Protein AF-A0A6L3ZZ87-F1 (afdb_monomer_lite)

Structure (mmCIF, N/CA/C/O backbone):
data_AF-A0A6L3ZZ87-F1
#
_entry.id   AF-A0A6L3ZZ87-F1
#
loop_
_atom_site.group_PDB
_atom_site.id
_atom_site.type_symbol
_atom_site.label_atom_id
_atom_site.label_alt_id
_atom_site.label_comp_id
_atom_site.label_asym_id
_atom_site.label_entity_id
_atom_site.label_seq_id
_atom_site.pdbx_PDB_ins_code
_atom_site.Cartn_x
_atom_site.Cartn_y
_atom_site.Cartn_z
_atom_site.occupancy
_atom_site.B_iso_or_equiv
_atom_site.auth_seq_id
_atom_site.auth_comp_id
_atom_site.auth_asym_id
_atom_site.auth_atom_id
_atom_site.pdbx_PDB_model_num
ATOM 1 N N . SER A 1 1 ? -3.940 3.272 -20.250 1.00 74.31 1 SER A N 1
ATOM 2 C CA . SER A 1 1 ? -4.274 1.878 -19.903 1.00 74.31 1 SER A CA 1
ATOM 3 C C . SER A 1 1 ? -3.074 0.995 -20.174 1.00 74.31 1 SER A C 1
ATOM 5 O O . SER A 1 1 ? -2.329 1.302 -21.099 1.00 74.31 1 SER A O 1
ATOM 7 N N . ILE A 1 2 ? -2.873 -0.044 -19.366 1.00 80.62 2 ILE A N 1
ATOM 8 C CA . ILE A 1 2 ? -1.806 -1.043 -19.528 1.00 80.62 2 ILE A CA 1
ATOM 9 C C . ILE A 1 2 ? -2.392 -2.347 -20.088 1.00 80.62 2 ILE A C 1
ATOM 11 O O . ILE A 1 2 ? -3.582 -2.588 -19.889 1.00 80.62 2 ILE A O 1
ATOM 15 N N . PRO A 1 3 ? -1.604 -3.144 -20.831 1.00 84.19 3 PRO A N 1
ATOM 16 C CA . PRO A 1 3 ? -2.108 -4.332 -21.525 1.00 84.19 3 PRO A CA 1
ATOM 17 C C . PRO A 1 3 ? -2.515 -5.469 -20.579 1.00 84.19 3 PRO A C 1
ATOM 19 O O . PRO A 1 3 ? -3.343 -6.294 -20.950 1.00 84.19 3 PRO A O 1
ATOM 22 N N . GLU A 1 4 ? -1.962 -5.496 -19.368 1.00 90.00 4 GLU A N 1
ATOM 23 C CA . GLU A 1 4 ? -2.221 -6.513 -18.353 1.00 90.00 4 GLU A CA 1
ATOM 24 C C . GLU A 1 4 ? -2.585 -5.845 -17.025 1.00 90.00 4 GLU A C 1
ATOM 26 O O . GLU A 1 4 ? -2.030 -4.795 -16.682 1.00 90.00 4 GLU A O 1
ATOM 31 N N . LYS A 1 5 ? -3.532 -6.439 -16.287 1.00 91.00 5 LYS A N 1
ATOM 32 C CA . LYS A 1 5 ? -3.879 -5.996 -14.933 1.00 91.00 5 LYS A CA 1
ATOM 33 C C . LYS A 1 5 ? -2.740 -6.387 -13.979 1.00 91.00 5 LYS A C 1
ATOM 35 O O . LYS A 1 5 ? -2.399 -7.563 -13.935 1.00 91.00 5 LYS A O 1
ATOM 40 N N . PRO A 1 6 ? -2.178 -5.452 -13.199 1.00 93.38 6 PRO A N 1
ATOM 41 C CA . PRO A 1 6 ? -1.127 -5.770 -12.248 1.00 93.38 6 PRO A CA 1
ATOM 42 C C . PRO A 1 6 ? -1.712 -6.457 -11.010 1.00 93.38 6 PRO A C 1
ATOM 44 O O . PRO A 1 6 ? -2.796 -6.098 -10.553 1.00 93.38 6 PRO A O 1
ATOM 47 N N . ASP A 1 7 ? -0.956 -7.380 -10.418 1.00 92.50 7 ASP A N 1
ATOM 48 C CA . ASP A 1 7 ? -1.339 -8.029 -9.156 1.00 92.50 7 ASP A CA 1
ATOM 49 C C . ASP A 1 7 ? -1.269 -7.071 -7.957 1.00 92.50 7 ASP A C 1
ATOM 51 O O . ASP A 1 7 ? -2.017 -7.207 -6.988 1.00 92.50 7 ASP A O 1
ATOM 55 N N . ALA A 1 8 ? -0.357 -6.095 -8.012 1.00 93.75 8 ALA A N 1
ATOM 56 C CA . ALA A 1 8 ? -0.113 -5.141 -6.940 1.00 93.75 8 ALA A CA 1
ATOM 57 C C . ALA A 1 8 ? 0.272 -3.755 -7.470 1.00 93.75 8 ALA A C 1
ATOM 59 O O . ALA A 1 8 ? 0.866 -3.620 -8.541 1.00 93.75 8 ALA A O 1
ATOM 60 N N . VAL A 1 9 ? -0.012 -2.718 -6.680 1.00 94.56 9 VAL A N 1
ATOM 61 C CA . VAL A 1 9 ? 0.308 -1.321 -7.006 1.00 94.56 9 VAL A CA 1
ATOM 62 C C . VAL A 1 9 ? 1.165 -0.694 -5.910 1.00 94.56 9 VAL A C 1
ATOM 64 O O . VAL A 1 9 ? 0.825 -0.729 -4.730 1.00 94.56 9 VAL A O 1
ATOM 67 N N . VAL A 1 10 ? 2.267 -0.059 -6.310 1.00 93.56 10 VAL A N 1
ATOM 68 C CA . VAL A 1 10 ? 3.088 0.784 -5.433 1.00 93.56 10 VAL A CA 1
ATOM 69 C C . VAL A 1 10 ? 2.781 2.249 -5.731 1.00 93.56 10 VAL A C 1
ATOM 71 O O . VAL A 1 10 ? 2.959 2.714 -6.855 1.00 93.56 10 VAL A O 1
ATOM 74 N N . ILE A 1 11 ? 2.336 2.988 -4.719 1.00 92.94 11 ILE A N 1
ATOM 75 C CA . ILE A 1 11 ? 1.902 4.377 -4.833 1.00 92.94 11 ILE A CA 1
ATOM 76 C C . ILE A 1 11 ? 3.001 5.302 -4.306 1.00 92.94 11 ILE A C 1
ATOM 78 O O . ILE A 1 11 ? 3.300 5.309 -3.112 1.00 92.94 11 ILE A O 1
ATOM 82 N N . VAL A 1 12 ? 3.570 6.113 -5.202 1.00 91.31 12 VAL A N 1
ATOM 83 C CA . VAL A 1 12 ? 4.594 7.128 -4.899 1.00 91.31 12 VAL A CA 1
ATOM 84 C C . VAL A 1 12 ? 4.130 8.479 -5.452 1.00 91.31 12 VAL A C 1
ATOM 86 O O . VAL A 1 12 ? 4.541 8.915 -6.522 1.00 91.31 12 VAL A O 1
ATOM 89 N N . THR A 1 13 ? 3.200 9.123 -4.749 1.00 88.94 13 THR A N 1
ATOM 90 C CA . THR A 1 13 ? 2.586 10.402 -5.155 1.00 88.94 13 THR A CA 1
ATOM 91 C C . THR A 1 13 ? 2.248 11.268 -3.933 1.00 88.94 13 THR A C 1
ATOM 93 O O . THR A 1 13 ? 2.664 10.954 -2.818 1.00 88.94 13 THR A O 1
ATOM 96 N N . LYS A 1 14 ? 1.531 12.381 -4.109 1.00 88.75 14 LYS A N 1
ATOM 97 C CA . LYS A 1 14 ? 1.010 13.180 -2.989 1.00 88.75 14 LYS A CA 1
ATOM 98 C C . LYS A 1 14 ? -0.212 12.504 -2.338 1.00 88.75 14 LYS A C 1
ATOM 100 O O . LYS A 1 14 ? -0.973 11.861 -3.063 1.00 88.75 14 LYS A O 1
ATOM 105 N N . PRO A 1 15 ? -0.454 12.677 -1.024 1.00 89.19 15 PRO A N 1
ATOM 106 C CA . PRO A 1 15 ? -1.561 12.024 -0.316 1.00 89.19 15 PRO A CA 1
ATOM 107 C C . PRO A 1 15 ? -2.938 12.202 -0.966 1.00 89.19 15 PRO A C 1
ATOM 109 O O . PRO A 1 15 ? -3.730 11.263 -0.969 1.00 89.19 15 PRO A O 1
ATOM 112 N N . GLU A 1 16 ? -3.210 13.365 -1.568 1.00 89.19 16 GLU A N 1
ATOM 113 C CA . GLU A 1 16 ? -4.506 13.653 -2.199 1.00 89.19 16 GLU A CA 1
ATOM 114 C C . GLU A 1 16 ? -4.741 12.789 -3.446 1.00 89.19 16 GLU A C 1
ATOM 116 O O . GLU A 1 16 ? -5.870 12.420 -3.758 1.00 89.19 16 GLU A O 1
ATOM 121 N N . VAL A 1 17 ? -3.666 12.436 -4.154 1.00 93.25 17 VAL A N 1
ATOM 122 C CA . VAL A 1 17 ? -3.727 11.578 -5.344 1.00 93.25 17 VAL A CA 1
ATOM 123 C C . VAL A 1 17 ? -3.803 10.104 -4.938 1.00 93.25 17 VAL A C 1
ATOM 125 O O . VAL A 1 17 ? -4.453 9.314 -5.618 1.00 93.25 17 VAL A O 1
ATOM 128 N N . THR A 1 18 ? -3.202 9.723 -3.807 1.00 94.25 18 THR A N 1
ATOM 129 C CA . THR A 1 18 ? -3.287 8.357 -3.267 1.00 94.25 18 THR A CA 1
ATOM 130 C C . THR A 1 18 ? -4.736 7.920 -3.051 1.00 94.25 18 THR A C 1
ATOM 132 O O . THR A 1 18 ? -5.074 6.791 -3.389 1.00 94.25 18 THR A O 1
ATOM 135 N N . GLU A 1 19 ? -5.604 8.808 -2.554 1.00 94.69 19 GLU A N 1
ATOM 136 C CA . GLU A 1 19 ? -7.037 8.522 -2.358 1.00 94.69 19 GLU A CA 1
ATOM 137 C C . GLU A 1 19 ? -7.743 8.136 -3.667 1.00 94.69 19 GLU A C 1
ATOM 139 O O . GLU A 1 19 ? -8.547 7.208 -3.692 1.00 94.69 19 GLU A O 1
ATOM 144 N N . GLN A 1 20 ? -7.397 8.795 -4.774 1.00 96.19 20 GLN A N 1
ATOM 145 C CA . GLN A 1 20 ? -7.948 8.472 -6.092 1.00 96.19 20 GLN A CA 1
ATOM 146 C C . GLN A 1 20 ? -7.391 7.152 -6.632 1.00 96.19 20 GLN A C 1
ATOM 148 O O . GLN A 1 20 ? -8.114 6.372 -7.245 1.00 96.19 20 GLN A O 1
ATOM 153 N N . ILE A 1 21 ? -6.106 6.875 -6.394 1.00 95.69 21 ILE A N 1
ATOM 154 C CA . ILE A 1 21 ? -5.473 5.644 -6.878 1.00 95.69 21 ILE A CA 1
ATOM 155 C C . ILE A 1 21 ? -6.042 4.415 -6.163 1.00 95.69 21 ILE A C 1
ATOM 157 O O . ILE A 1 21 ? -6.271 3.401 -6.816 1.00 95.69 21 ILE A O 1
ATOM 161 N N . VAL A 1 22 ? -6.312 4.479 -4.853 1.00 96.06 22 VAL A N 1
ATOM 162 C CA . VAL A 1 22 ? -6.897 3.327 -4.139 1.00 96.06 22 VAL A CA 1
ATOM 163 C C . VAL A 1 22 ? -8.321 3.016 -4.609 1.00 96.06 22 VAL A C 1
ATOM 165 O O . VAL A 1 22 ? -8.684 1.845 -4.676 1.00 96.06 22 VAL A O 1
ATOM 168 N N . GLN A 1 23 ? -9.087 4.029 -5.030 1.00 96.62 23 GLN A N 1
ATOM 169 C CA . GLN A 1 23 ? -10.387 3.832 -5.686 1.00 96.62 23 GLN A CA 1
ATOM 170 C C . GLN A 1 23 ? -10.223 3.133 -7.038 1.00 96.62 23 GLN A C 1
ATOM 172 O O . GLN A 1 23 ? -10.875 2.127 -7.289 1.00 96.62 23 GLN A O 1
ATOM 177 N N . GLN A 1 24 ? -9.271 3.583 -7.863 1.00 95.38 24 GLN A N 1
ATOM 178 C CA . GLN A 1 24 ? -8.962 2.921 -9.136 1.00 95.38 24 GLN A CA 1
ATOM 179 C C . GLN A 1 24 ? -8.499 1.472 -8.945 1.00 95.38 24 GLN A C 1
ATOM 181 O O . GLN A 1 24 ? -8.799 0.622 -9.777 1.00 95.38 24 GLN A O 1
ATOM 186 N N . CYS A 1 25 ? -7.784 1.174 -7.855 1.00 96.00 25 CYS A N 1
ATOM 187 C CA . CYS A 1 25 ? -7.400 -0.195 -7.515 1.00 96.00 25 CYS A CA 1
ATOM 188 C C . CYS A 1 25 ? -8.628 -1.056 -7.195 1.00 96.00 25 CYS A C 1
ATOM 190 O O . CYS A 1 25 ? -8.707 -2.180 -7.681 1.00 96.00 25 CYS A O 1
ATOM 192 N N . ALA A 1 26 ? -9.596 -0.529 -6.438 1.00 95.81 26 ALA A N 1
ATOM 193 C CA . ALA A 1 26 ? -10.848 -1.232 -6.160 1.00 95.81 26 ALA A CA 1
ATOM 194 C C . ALA A 1 26 ? -11.652 -1.492 -7.445 1.00 95.81 26 ALA A C 1
ATOM 196 O O . ALA A 1 26 ? -12.063 -2.624 -7.685 1.00 95.81 26 ALA A O 1
ATOM 197 N N . ASP A 1 27 ? -11.809 -0.475 -8.299 1.00 95.12 27 ASP A N 1
ATOM 198 C CA . ASP A 1 27 ? -12.539 -0.587 -9.571 1.00 95.12 27 ASP A CA 1
ATOM 199 C C . ASP A 1 27 ? -11.882 -1.586 -10.535 1.00 95.12 27 ASP A C 1
ATOM 201 O O . ASP A 1 27 ? -12.557 -2.256 -11.317 1.00 95.12 27 ASP A O 1
ATOM 205 N N . ALA A 1 28 ? -10.553 -1.687 -10.481 1.00 93.62 28 ALA A N 1
ATOM 206 C CA . ALA A 1 28 ? -9.771 -2.616 -11.284 1.00 93.62 28 ALA A CA 1
ATOM 207 C C . ALA A 1 28 ? -9.638 -4.011 -10.653 1.00 93.62 28 ALA A C 1
ATOM 209 O O . ALA A 1 28 ? -8.997 -4.863 -11.265 1.00 93.62 28 ALA A O 1
ATOM 210 N N . ASP A 1 29 ? -10.220 -4.269 -9.476 1.00 94.06 29 ASP A N 1
ATOM 211 C CA . ASP A 1 29 ? -10.094 -5.546 -8.760 1.00 94.06 29 ASP A CA 1
ATOM 212 C C . ASP A 1 29 ? -8.617 -5.884 -8.439 1.00 94.06 29 ASP A C 1
ATOM 214 O O . ASP A 1 29 ? -8.093 -6.951 -8.768 1.00 94.06 29 ASP A O 1
ATOM 218 N N . ILE A 1 30 ? -7.902 -4.907 -7.868 1.00 95.75 30 ILE A N 1
ATOM 219 C CA . ILE A 1 30 ? -6.515 -5.012 -7.388 1.00 95.75 30 ILE A CA 1
ATOM 220 C C . ILE A 1 30 ? -6.52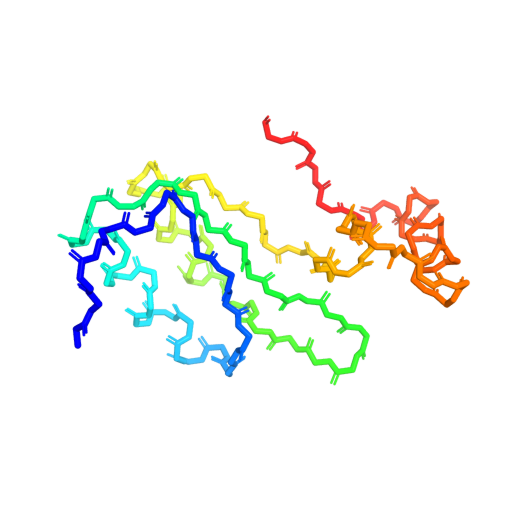8 -4.992 -5.858 1.00 95.75 30 ILE A C 1
ATOM 222 O O . ILE A 1 30 ? -6.934 -4.008 -5.239 1.00 95.75 30 ILE A O 1
ATOM 226 N N . HIS A 1 31 ? -6.013 -6.054 -5.239 1.00 93.88 31 HIS A N 1
ATOM 227 C CA . HIS A 1 31 ? -6.126 -6.267 -3.790 1.00 93.88 31 HIS A CA 1
ATOM 228 C C . HIS A 1 31 ? -4.832 -6.046 -3.005 1.00 93.88 31 HIS A C 1
ATOM 230 O O . HIS A 1 31 ? -4.834 -6.231 -1.790 1.00 93.88 31 HIS A O 1
ATOM 236 N N . TYR A 1 32 ? -3.732 -5.663 -3.656 1.00 96.00 32 TYR A N 1
ATOM 237 C CA . TYR A 1 32 ? -2.448 -5.430 -2.993 1.00 96.00 32 TYR A CA 1
ATOM 238 C C . TYR A 1 32 ? -1.924 -4.036 -3.318 1.00 96.00 32 TYR A C 1
ATOM 240 O O . TYR A 1 32 ? -1.611 -3.718 -4.465 1.00 96.00 32 TYR A O 1
ATOM 248 N N . VAL A 1 33 ? -1.808 -3.196 -2.292 1.00 94.81 33 VAL A N 1
ATOM 249 C CA . VAL A 1 33 ? -1.343 -1.816 -2.433 1.00 94.81 33 VAL A CA 1
ATOM 250 C C . VAL A 1 33 ? -0.236 -1.526 -1.428 1.00 94.81 33 VAL A C 1
ATOM 252 O O . VAL A 1 33 ? -0.362 -1.793 -0.235 1.00 94.81 33 VAL A O 1
ATOM 255 N N . TRP A 1 34 ? 0.843 -0.902 -1.890 1.00 93.06 34 TRP A N 1
ATOM 256 C CA . TRP A 1 34 ? 1.875 -0.336 -1.028 1.00 93.06 34 TRP A CA 1
ATOM 257 C C . TRP A 1 34 ? 1.921 1.173 -1.208 1.00 93.06 34 TRP A C 1
ATOM 259 O O . TRP A 1 34 ? 2.258 1.669 -2.279 1.00 93.06 34 TRP A O 1
ATOM 269 N N . ILE A 1 35 ? 1.618 1.919 -0.151 1.00 91.06 35 ILE A N 1
ATOM 270 C CA . ILE A 1 35 ? 1.740 3.372 -0.139 1.00 91.06 35 ILE A CA 1
ATOM 271 C C . ILE A 1 35 ? 3.113 3.747 0.418 1.00 91.06 35 ILE A C 1
ATOM 273 O O . ILE A 1 35 ? 3.430 3.459 1.574 1.00 91.06 35 ILE A O 1
ATOM 277 N N . HIS A 1 36 ? 3.943 4.375 -0.414 1.00 86.81 36 HIS A N 1
ATOM 278 C CA . HIS A 1 36 ? 5.297 4.753 -0.032 1.00 86.81 36 HIS A CA 1
ATOM 279 C C . HIS A 1 36 ? 5.291 5.779 1.107 1.00 86.81 36 HIS A C 1
ATOM 281 O O . HIS A 1 36 ? 4.661 6.838 1.039 1.00 86.81 36 HIS A O 1
ATOM 287 N N . HIS A 1 37 ? 6.077 5.483 2.137 1.00 79.12 37 HIS A N 1
ATOM 288 C CA . HIS A 1 37 ? 6.359 6.413 3.217 1.00 79.12 37 HIS A CA 1
ATOM 289 C C . HIS A 1 37 ? 7.850 6.369 3.550 1.00 79.12 37 HIS A C 1
ATOM 291 O O . HIS A 1 37 ? 8.408 5.313 3.862 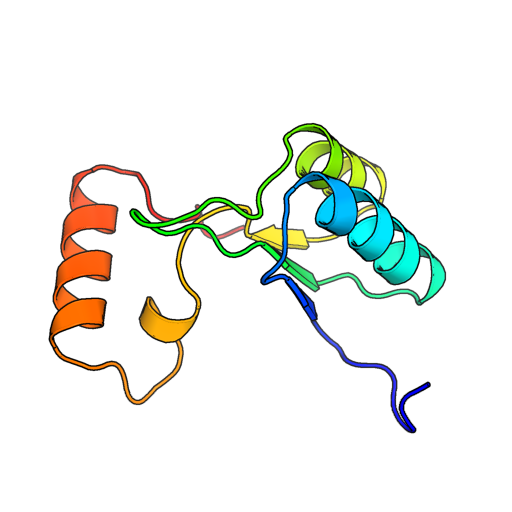1.00 79.12 37 HIS A O 1
ATOM 297 N N . SER A 1 38 ? 8.497 7.531 3.488 1.00 70.00 38 SER A N 1
ATOM 298 C CA . SER A 1 38 ? 9.907 7.706 3.824 1.00 70.00 38 SER A CA 1
ATOM 299 C C . SER A 1 38 ? 10.100 8.969 4.663 1.00 70.00 38 SER A C 1
ATOM 301 O O . SER A 1 38 ? 9.235 9.839 4.722 1.00 70.00 38 SER A O 1
ATOM 303 N N . PHE A 1 39 ? 11.272 9.102 5.284 1.00 61.16 39 PHE A N 1
ATOM 304 C CA . PHE A 1 39 ? 11.652 10.273 6.081 1.00 61.16 39 PHE A CA 1
ATOM 305 C C . PHE A 1 39 ? 11.594 11.595 5.297 1.00 61.16 39 PHE A C 1
ATOM 307 O O . PHE A 1 39 ? 11.486 12.655 5.903 1.00 61.16 39 PHE A O 1
ATOM 314 N N . MET A 1 40 ? 11.669 11.533 3.964 1.00 58.75 40 MET A N 1
ATOM 315 C CA . MET A 1 40 ? 11.661 12.700 3.075 1.00 58.75 40 MET A CA 1
ATOM 316 C C . MET A 1 40 ? 10.287 13.026 2.474 1.00 58.75 40 MET A C 1
ATOM 318 O O . MET A 1 40 ? 10.163 14.019 1.761 1.00 58.75 40 MET A O 1
ATOM 322 N N . GLY A 1 41 ? 9.256 12.212 2.715 1.00 63.38 41 GLY A N 1
ATOM 323 C CA . GLY A 1 41 ? 7.941 12.446 2.128 1.00 63.38 41 GLY A CA 1
ATOM 324 C C . GLY A 1 41 ? 6.942 11.332 2.410 1.00 63.38 41 GLY A C 1
ATOM 325 O O . GLY A 1 41 ? 7.297 10.154 2.510 1.00 63.38 41 GLY A O 1
ATOM 326 N N . ASN A 1 42 ? 5.676 11.726 2.512 1.00 76.31 42 ASN A N 1
ATOM 327 C CA . ASN A 1 42 ? 4.574 10.833 2.818 1.00 76.31 42 ASN A CA 1
ATOM 328 C C . ASN A 1 42 ? 3.565 10.820 1.665 1.00 76.31 42 ASN A C 1
ATOM 330 O O . ASN A 1 42 ? 2.973 11.853 1.364 1.00 76.31 42 ASN A O 1
ATOM 334 N N . SER A 1 43 ? 3.368 9.657 1.040 1.00 79.81 43 SER A N 1
ATOM 335 C CA . SER A 1 43 ? 2.253 9.416 0.114 1.00 79.81 43 SER A CA 1
ATOM 336 C C . SER A 1 43 ? 1.011 8.891 0.843 1.00 79.81 43 SER A C 1
ATOM 338 O O . SER A 1 43 ? -0.043 8.747 0.231 1.00 79.81 43 SER A O 1
ATOM 340 N N . SER A 1 44 ? 1.121 8.583 2.138 1.00 79.00 44 SER A N 1
ATOM 341 C CA . SER A 1 44 ? 0.053 7.997 2.946 1.00 79.00 44 SER A CA 1
ATOM 342 C C . SER A 1 44 ? -0.991 9.035 3.348 1.00 79.00 44 SER A C 1
ATOM 344 O O . SER A 1 44 ? -0.661 10.075 3.916 1.00 79.00 44 SER A O 1
ATOM 346 N N . SER A 1 45 ? -2.255 8.722 3.070 1.00 87.12 45 SER A N 1
ATOM 347 C CA . SER A 1 45 ? -3.434 9.407 3.599 1.00 87.12 45 SER A CA 1
ATOM 348 C C . SER A 1 45 ? -4.182 8.430 4.500 1.00 87.12 45 SER A C 1
ATOM 350 O O . SER A 1 45 ? -4.407 7.282 4.110 1.00 87.12 45 SER A O 1
ATOM 352 N N . GLU A 1 46 ? -4.602 8.871 5.688 1.00 89.62 46 GLU A N 1
ATOM 353 C CA . GLU A 1 46 ? -5.429 8.050 6.584 1.00 89.62 46 GLU A CA 1
ATOM 354 C C . GLU A 1 46 ? -6.714 7.586 5.892 1.00 89.62 46 GLU A C 1
ATOM 356 O O . GLU A 1 46 ? -7.112 6.431 6.044 1.00 89.62 46 GLU A O 1
ATOM 361 N N . LYS A 1 47 ? -7.309 8.449 5.056 1.00 92.69 47 LYS A N 1
ATOM 362 C CA . LYS A 1 47 ? -8.493 8.110 4.261 1.00 92.69 47 LYS A CA 1
ATOM 363 C C . LYS A 1 47 ? -8.199 7.007 3.255 1.00 92.69 47 LYS A C 1
ATOM 365 O O . LYS A 1 47 ? -8.992 6.083 3.132 1.00 92.69 47 LYS A O 1
ATOM 370 N N . ALA A 1 48 ? -7.053 7.067 2.577 1.00 93.06 48 ALA A N 1
ATOM 371 C CA . ALA A 1 48 ? -6.666 6.032 1.622 1.00 93.06 48 ALA A CA 1
ATOM 372 C C . ALA A 1 48 ? -6.436 4.678 2.313 1.00 93.06 48 ALA A C 1
ATOM 374 O O . ALA A 1 48 ? -6.885 3.646 1.825 1.00 93.06 48 ALA A O 1
ATOM 375 N N . VAL A 1 49 ? -5.787 4.678 3.482 1.00 92.62 49 VAL A N 1
ATOM 376 C CA . VAL A 1 49 ? -5.573 3.457 4.274 1.00 92.62 49 VAL A CA 1
ATOM 377 C C . VAL A 1 49 ? -6.898 2.875 4.764 1.00 92.62 49 VAL A C 1
ATOM 379 O O . VAL A 1 49 ? -7.077 1.658 4.730 1.00 92.62 49 VAL A O 1
ATOM 382 N N . GLN A 1 50 ? -7.818 3.724 5.221 1.00 95.00 50 GLN A N 1
ATOM 383 C CA . GLN A 1 50 ? -9.134 3.293 5.683 1.00 95.00 50 GLN A CA 1
ATOM 384 C C . GLN A 1 50 ? -9.980 2.734 4.534 1.00 95.00 50 GLN A C 1
ATOM 386 O O . GLN A 1 50 ? -10.525 1.642 4.669 1.00 95.00 50 GLN A O 1
ATOM 391 N N . PHE A 1 51 ? -9.991 3.413 3.384 1.00 95.94 51 PHE A N 1
ATOM 392 C CA . PHE A 1 51 ? -10.649 2.935 2.170 1.00 95.94 51 PHE A CA 1
ATOM 393 C C . PHE A 1 51 ? -10.140 1.546 1.767 1.00 95.94 51 PHE A C 1
ATOM 395 O O . PHE A 1 51 ? -10.935 0.638 1.548 1.00 95.94 51 PHE A O 1
ATOM 402 N N . CYS A 1 52 ? -8.818 1.332 1.751 1.00 94.81 52 CYS A N 1
ATOM 403 C CA . CYS A 1 52 ? -8.265 0.012 1.450 1.00 94.81 52 CYS A CA 1
ATOM 404 C C . CYS A 1 52 ? -8.805 -1.076 2.393 1.00 94.81 52 CYS A C 1
ATOM 406 O O . CYS A 1 52 ? -9.190 -2.147 1.932 1.00 94.81 52 CYS A O 1
ATOM 408 N N . LYS A 1 53 ? -8.887 -0.803 3.701 1.00 93.56 53 LYS A N 1
ATOM 409 C CA . LYS A 1 53 ? -9.418 -1.766 4.681 1.00 93.56 53 LYS A CA 1
ATOM 410 C C . LYS A 1 53 ? -10.898 -2.072 4.456 1.00 93.56 53 LYS A C 1
ATOM 412 O O . LYS A 1 53 ? -11.291 -3.228 4.552 1.00 93.56 53 LYS A O 1
ATOM 417 N N . GLU A 1 54 ? -11.703 -1.056 4.159 1.00 96.38 54 GLU A N 1
ATOM 418 C CA . GLU A 1 54 ? -13.144 -1.200 3.904 1.00 96.38 54 GLU A CA 1
ATOM 419 C C . GLU A 1 54 ? -13.434 -1.977 2.613 1.00 96.38 54 GLU A C 1
ATOM 421 O O . GLU A 1 54 ? -14.430 -2.692 2.532 1.00 96.38 54 GLU A O 1
ATOM 426 N N . HIS A 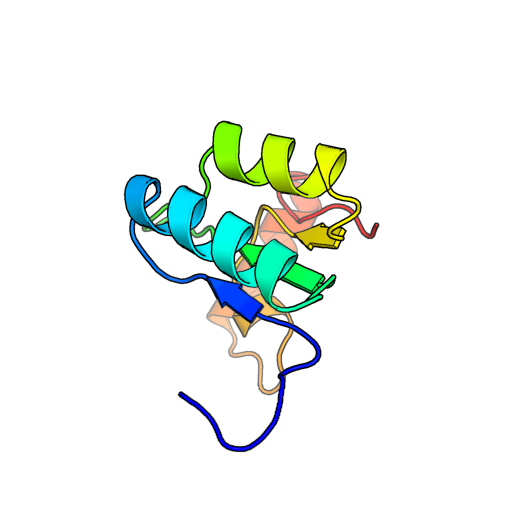1 55 ? -12.532 -1.894 1.633 1.00 95.56 55 HIS A N 1
ATOM 427 C CA . HIS A 1 55 ? -12.663 -2.531 0.322 1.00 95.56 55 HIS A CA 1
ATOM 428 C C . HIS A 1 55 ? -11.852 -3.833 0.173 1.00 95.56 55 HIS A C 1
ATOM 430 O O . HIS A 1 55 ? -11.661 -4.312 -0.943 1.00 95.56 55 HIS A O 1
ATOM 436 N N . ASN A 1 56 ? -11.400 -4.440 1.278 1.00 94.00 56 ASN A N 1
ATOM 437 C CA . ASN A 1 56 ? -10.613 -5.686 1.286 1.00 94.00 56 ASN A CA 1
ATOM 438 C C . ASN A 1 56 ? -9.321 -5.619 0.442 1.00 94.00 56 ASN A C 1
ATOM 440 O O . ASN A 1 56 ? -8.899 -6.602 -0.166 1.00 94.00 56 ASN A O 1
ATOM 444 N N . ILE A 1 57 ? -8.680 -4.451 0.412 1.00 95.88 57 ILE A N 1
ATOM 445 C CA . ILE A 1 57 ? -7.369 -4.238 -0.198 1.00 95.88 57 ILE A CA 1
ATOM 446 C C . ILE A 1 57 ? -6.308 -4.347 0.900 1.00 95.88 57 ILE A C 1
ATOM 448 O O . ILE A 1 57 ? -6.277 -3.565 1.856 1.00 95.88 57 ILE A O 1
ATOM 452 N N . ASN A 1 58 ? -5.390 -5.296 0.740 1.00 94.62 58 ASN A N 1
ATOM 453 C CA . ASN A 1 58 ? -4.218 -5.449 1.591 1.00 94.62 58 ASN A CA 1
ATOM 454 C C . ASN A 1 58 ? -3.288 -4.254 1.380 1.00 94.62 58 ASN A C 1
ATOM 456 O O . ASN A 1 58 ? -2.702 -4.091 0.307 1.00 94.62 58 ASN A O 1
ATOM 460 N N . VAL A 1 59 ? -3.160 -3.413 2.407 1.00 92.88 59 VAL A N 1
ATOM 461 C CA . VAL A 1 59 ? -2.408 -2.162 2.321 1.00 92.88 59 VAL A CA 1
ATOM 462 C C . VAL A 1 59 ? -1.172 -2.160 3.213 1.00 92.88 59 VAL A C 1
ATOM 464 O O . VAL A 1 59 ? -1.249 -2.267 4.437 1.00 92.88 59 VAL A O 1
ATOM 467 N N . ILE A 1 60 ? -0.016 -1.934 2.595 1.00 91.25 60 ILE A N 1
ATOM 468 C CA . ILE A 1 60 ? 1.221 -1.571 3.281 1.00 91.25 60 ILE A CA 1
ATOM 469 C C . ILE A 1 60 ? 1.288 -0.042 3.315 1.00 91.25 60 ILE A C 1
ATOM 471 O O . ILE A 1 60 ? 1.661 0.601 2.340 1.00 91.25 60 ILE A O 1
ATOM 475 N N . ALA A 1 61 ? 0.888 0.559 4.435 1.00 86.19 61 ALA A N 1
ATOM 476 C CA . ALA A 1 61 ? 0.744 2.016 4.564 1.00 86.19 61 ALA A CA 1
ATOM 477 C C . ALA A 1 61 ? 2.033 2.762 4.967 1.00 86.19 61 ALA A C 1
ATOM 479 O O . ALA A 1 61 ? 1.996 3.972 5.193 1.00 86.19 61 ALA A O 1
ATOM 480 N N . ASN A 1 62 ? 3.141 2.036 5.150 1.00 79.56 62 ASN A N 1
ATOM 481 C CA . ASN A 1 62 ? 4.397 2.559 5.678 1.00 79.56 62 ASN A CA 1
ATOM 482 C C . ASN A 1 62 ? 5.618 1.896 5.024 1.00 79.56 62 ASN A C 1
ATOM 484 O O . ASN A 1 62 ? 5.558 0.753 4.577 1.00 79.56 62 ASN A O 1
ATOM 488 N N . GLY A 1 63 ? 6.757 2.587 5.064 1.00 79.06 63 GLY A N 1
ATOM 489 C CA . GLY A 1 63 ? 8.041 2.081 4.584 1.00 79.06 63 GLY A CA 1
ATOM 490 C C . GLY A 1 63 ? 8.294 2.338 3.097 1.00 79.06 63 GLY A C 1
ATOM 491 O O . GLY A 1 63 ? 7.376 2.568 2.309 1.00 79.06 63 GLY A O 1
ATOM 492 N N . CYS A 1 64 ? 9.575 2.296 2.722 1.00 81.44 64 CYS A N 1
ATOM 493 C CA . CYS A 1 64 ? 10.016 2.415 1.336 1.00 81.44 64 CYS A CA 1
ATOM 494 C C . CYS A 1 64 ? 10.193 1.011 0.728 1.00 81.44 64 CYS A C 1
ATOM 496 O O . CYS A 1 64 ? 10.919 0.208 1.323 1.00 81.44 64 CYS A O 1
ATOM 498 N N . PRO A 1 65 ? 9.620 0.710 -0.454 1.00 80.88 65 PRO A N 1
ATOM 499 C CA . PRO A 1 65 ? 9.787 -0.585 -1.125 1.00 80.88 65 PRO A CA 1
ATOM 500 C C . PRO A 1 65 ? 11.253 -0.983 -1.342 1.00 80.88 65 PRO A C 1
ATOM 502 O O . PRO A 1 65 ? 11.611 -2.152 -1.211 1.00 80.88 65 PRO A O 1
ATOM 505 N N . MET A 1 66 ? 12.134 -0.000 -1.560 1.00 81.50 66 MET A N 1
ATOM 506 C CA . MET A 1 66 ? 13.580 -0.208 -1.722 1.00 81.50 66 MET A CA 1
ATOM 507 C C . MET A 1 66 ? 14.262 -0.803 -0.482 1.00 81.50 66 MET A C 1
ATOM 509 O O . MET A 1 66 ? 15.368 -1.319 -0.579 1.00 81.50 66 MET A O 1
ATOM 513 N N . MET A 1 67 ? 13.618 -0.782 0.691 1.00 77.81 67 MET A N 1
ATOM 514 C CA . MET A 1 67 ? 14.103 -1.501 1.876 1.00 77.81 67 MET A CA 1
ATOM 515 C C . MET A 1 67 ? 13.974 -3.030 1.739 1.00 77.81 67 MET A C 1
ATOM 517 O O . MET A 1 67 ? 14.614 -3.768 2.493 1.00 77.81 67 MET A O 1
ATOM 521 N N . PHE A 1 68 ? 13.139 -3.510 0.813 1.00 78.81 68 PHE A N 1
ATOM 522 C CA . PHE A 1 68 ? 12.743 -4.914 0.691 1.00 78.81 68 PHE A CA 1
ATOM 523 C C . PHE A 1 68 ? 13.062 -5.512 -0.686 1.00 78.81 68 PHE A C 1
ATOM 525 O O . PHE A 1 68 ? 13.443 -6.679 -0.754 1.00 78.81 68 PHE A O 1
ATOM 532 N N . CYS A 1 69 ? 12.963 -4.732 -1.766 1.00 74.81 69 CYS A N 1
ATOM 533 C CA . CYS A 1 69 ? 13.283 -5.185 -3.120 1.00 74.81 69 CYS A CA 1
ATOM 534 C C . CYS A 1 69 ? 14.803 -5.279 -3.333 1.00 74.81 69 CYS A C 1
ATOM 536 O O . CYS A 1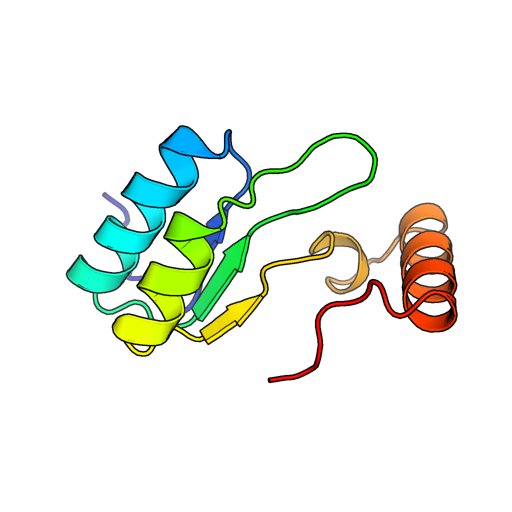 69 ? 15.518 -4.288 -3.207 1.00 74.81 69 CYS A O 1
ATOM 538 N N . ALA A 1 70 ? 15.309 -6.470 -3.663 1.00 72.06 70 ALA A N 1
ATOM 539 C CA . ALA A 1 70 ? 16.723 -6.660 -3.974 1.00 72.06 70 ALA A CA 1
ATOM 540 C C . ALA A 1 70 ? 17.085 -6.089 -5.365 1.00 72.06 70 ALA A C 1
ATOM 542 O O . ALA A 1 70 ? 16.280 -6.218 -6.288 1.00 72.06 70 ALA A O 1
ATOM 543 N N . PRO A 1 71 ? 18.301 -5.534 -5.553 1.00 76.19 71 PRO A N 1
ATOM 544 C CA . PRO A 1 71 ? 19.353 -5.346 -4.552 1.00 76.19 71 PRO A CA 1
ATOM 545 C C . PRO A 1 71 ? 19.085 -4.142 -3.631 1.00 76.19 71 PRO A C 1
ATOM 547 O O . PRO A 1 71 ? 18.845 -3.032 -4.090 1.00 76.19 71 PRO A O 1
ATOM 550 N N . VAL A 1 72 ? 19.196 -4.363 -2.318 1.00 77.06 72 VAL A N 1
ATOM 551 C CA . VAL A 1 72 ? 19.042 -3.309 -1.301 1.00 77.06 72 VAL A CA 1
ATOM 552 C C . VAL A 1 72 ? 20.407 -2.682 -1.014 1.00 77.06 72 VAL A C 1
ATOM 554 O O . VAL A 1 72 ? 21.322 -3.382 -0.556 1.00 77.06 72 VAL A O 1
ATOM 557 N N . ASP A 1 73 ? 20.553 -1.377 -1.251 1.00 81.62 73 ASP A N 1
ATOM 558 C CA . ASP A 1 73 ? 21.781 -0.647 -0.928 1.00 81.62 73 ASP A CA 1
ATOM 559 C C . ASP A 1 73 ? 22.005 -0.503 0.587 1.00 81.62 73 ASP A C 1
ATOM 561 O O . ASP A 1 73 ? 21.135 -0.773 1.420 1.00 81.62 73 ASP A O 1
ATOM 565 N N . PHE A 1 74 ? 23.221 -0.103 0.959 1.00 81.56 74 PHE A N 1
ATOM 566 C CA . PHE A 1 74 ? 23.615 0.017 2.361 1.00 81.56 74 PHE A CA 1
ATOM 567 C C . PHE A 1 74 ? 22.725 0.997 3.144 1.00 81.56 74 PHE A C 1
ATOM 569 O O . PHE A 1 74 ? 22.349 0.699 4.279 1.00 81.56 74 PHE A O 1
ATOM 576 N N . GLY A 1 75 ? 22.323 2.115 2.530 1.00 79.38 75 GLY A N 1
ATOM 577 C CA . GLY A 1 75 ? 21.435 3.097 3.152 1.00 79.38 75 GLY A CA 1
ATOM 578 C C . GLY A 1 75 ? 20.069 2.495 3.476 1.00 79.38 75 GLY A C 1
ATOM 579 O O . GLY A 1 75 ? 19.615 2.559 4.622 1.00 79.38 75 GLY A O 1
ATOM 580 N N . HIS A 1 76 ? 19.452 1.810 2.512 1.00 80.06 76 HIS A N 1
ATOM 581 C CA . HIS A 1 76 ? 18.162 1.147 2.708 1.00 80.06 76 HIS A CA 1
ATOM 582 C C . HIS A 1 76 ? 18.232 -0.040 3.687 1.00 80.06 76 HIS A C 1
ATOM 584 O O . HIS A 1 76 ? 17.272 -0.269 4.431 1.00 80.06 76 HIS A O 1
ATOM 590 N N . LYS A 1 77 ? 19.373 -0.742 3.788 1.00 79.94 77 LYS A N 1
ATOM 591 C CA . LYS A 1 77 ? 19.612 -1.751 4.841 1.00 79.94 77 LYS A CA 1
ATOM 592 C C . LYS A 1 77 ? 19.628 -1.128 6.239 1.00 79.94 77 LYS A C 1
ATOM 594 O O . LYS A 1 77 ? 18.951 -1.636 7.135 1.00 79.94 77 LYS A O 1
ATOM 599 N N . CYS A 1 78 ? 20.353 -0.023 6.425 1.00 80.56 78 CYS A N 1
ATOM 600 C CA . CYS A 1 78 ? 20.387 0.713 7.692 1.00 80.56 78 CYS A CA 1
ATOM 601 C C . CYS A 1 78 ? 18.999 1.242 8.073 1.00 80.56 78 CYS A C 1
ATOM 603 O O . CYS A 1 78 ? 18.563 1.069 9.210 1.00 80.56 78 CYS A O 1
ATOM 605 N N . MET A 1 79 ? 18.270 1.822 7.116 1.00 79.81 79 MET A N 1
ATOM 606 C CA . MET A 1 79 ? 16.911 2.320 7.340 1.00 79.81 79 MET A CA 1
ATOM 607 C C . MET A 1 79 ? 15.944 1.209 7.757 1.00 79.81 79 MET A C 1
ATOM 609 O O . MET A 1 79 ? 15.180 1.397 8.704 1.00 79.81 79 MET A O 1
ATOM 613 N N . ARG A 1 80 ? 16.001 0.037 7.109 1.00 80.75 80 ARG A N 1
ATOM 614 C CA . ARG A 1 80 ? 15.199 -1.129 7.506 1.00 80.75 80 ARG A CA 1
ATOM 615 C C . ARG A 1 80 ? 15.505 -1.553 8.942 1.00 80.75 80 ARG A C 1
ATOM 6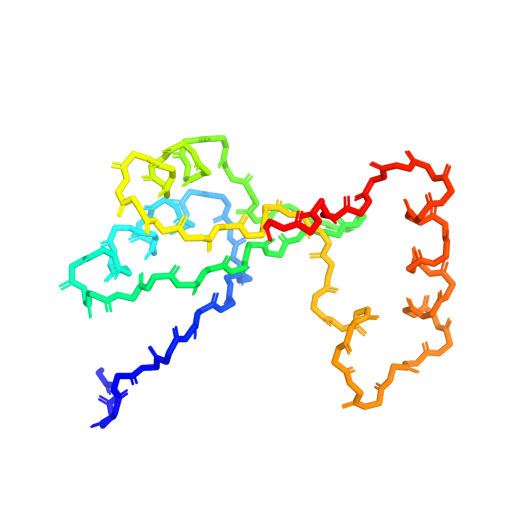17 O O . ARG A 1 80 ? 14.588 -1.835 9.709 1.00 80.75 80 ARG A O 1
ATOM 624 N N . TRP A 1 81 ? 16.781 -1.577 9.323 1.00 81.69 81 TRP A N 1
ATOM 625 C CA . TRP A 1 81 ? 17.204 -1.944 10.675 1.00 81.69 81 TRP A CA 1
ATOM 626 C C . TRP A 1 81 ? 16.720 -0.940 11.734 1.00 81.69 81 TRP A C 1
ATOM 628 O O . TRP A 1 81 ? 16.101 -1.348 12.717 1.00 81.69 81 TRP A O 1
ATOM 638 N N . ILE A 1 82 ? 16.893 0.366 11.499 1.00 79.62 82 ILE A N 1
ATOM 639 C CA . ILE A 1 82 ? 16.384 1.429 12.386 1.00 79.62 82 ILE A CA 1
ATOM 640 C C . ILE A 1 82 ? 14.854 1.360 12.489 1.00 79.62 82 ILE A C 1
ATOM 642 O O . ILE A 1 82 ? 14.292 1.450 13.583 1.00 79.62 82 ILE A O 1
ATOM 646 N N . GLY A 1 83 ? 14.163 1.159 11.364 1.00 76.31 83 GLY A N 1
ATOM 647 C CA . GLY A 1 83 ? 12.712 0.990 11.334 1.00 76.31 83 GLY A CA 1
ATOM 648 C C . GLY A 1 83 ? 12.252 -0.189 12.195 1.00 76.31 83 GLY A C 1
ATOM 649 O O . GLY A 1 83 ? 11.260 -0.069 12.913 1.00 76.31 83 GLY A O 1
ATOM 650 N N . LYS A 1 84 ? 12.990 -1.309 12.163 1.00 80.00 84 LYS A N 1
ATOM 651 C CA . LYS A 1 84 ? 12.699 -2.499 12.975 1.00 80.00 84 LYS A CA 1
ATOM 652 C C . LYS A 1 84 ? 12.842 -2.205 14.466 1.00 80.00 84 LYS A C 1
ATOM 654 O O . LYS A 1 84 ? 11.981 -2.594 15.243 1.00 80.00 84 LYS A O 1
ATOM 659 N N . MET A 1 85 ? 13.897 -1.489 14.855 1.00 80.06 85 MET A N 1
ATOM 660 C CA . MET A 1 85 ? 14.135 -1.118 16.255 1.00 80.06 85 MET A CA 1
ATOM 661 C C . MET A 1 85 ? 13.120 -0.114 16.796 1.00 80.06 85 MET A C 1
ATOM 663 O O . MET A 1 85 ? 12.766 -0.162 17.967 1.00 80.06 85 MET A O 1
ATOM 667 N N . THR A 1 86 ? 12.646 0.792 15.943 1.00 78.06 86 THR A N 1
ATOM 668 C CA . THR A 1 86 ? 11.711 1.859 16.330 1.00 78.06 86 THR A CA 1
ATOM 669 C C . THR A 1 86 ? 10.239 1.469 16.172 1.00 78.06 86 THR A C 1
ATOM 671 O O . THR A 1 86 ? 9.367 2.285 16.461 1.00 78.06 86 THR A O 1
ATOM 674 N N . GLY A 1 87 ? 9.941 0.251 15.702 1.00 73.69 87 GLY A N 1
ATOM 675 C CA . GLY A 1 87 ? 8.572 -0.222 15.464 1.00 73.69 87 GLY A CA 1
ATOM 676 C C . GLY A 1 87 ? 7.848 0.489 14.313 1.00 73.69 87 GLY A C 1
ATOM 677 O O . GLY A 1 87 ? 6.628 0.402 14.213 1.00 73.69 87 GLY A O 1
ATOM 678 N N . LYS A 1 88 ? 8.585 1.204 13.453 1.00 70.12 88 LYS A N 1
ATOM 679 C CA . LYS A 1 88 ? 8.048 2.005 12.338 1.00 70.12 88 LYS A CA 1
ATOM 680 C C . LYS A 1 88 ? 8.010 1.258 11.004 1.00 70.12 88 LYS A C 1
ATOM 682 O O . LYS A 1 88 ? 7.642 1.845 9.988 1.00 70.12 88 LYS A O 1
ATOM 687 N N . LEU A 1 89 ? 8.415 -0.013 10.982 1.00 74.00 89 LEU A N 1
ATOM 688 C CA . LEU A 1 89 ? 8.207 -0.857 9.808 1.00 74.00 89 LEU A CA 1
ATOM 689 C C . LEU A 1 89 ? 6.728 -1.222 9.664 1.00 74.00 89 LEU A C 1
ATOM 691 O O . LEU A 1 89 ? 6.029 -1.345 10.674 1.00 74.00 89 LEU A O 1
ATOM 695 N N . PRO A 1 90 ? 6.251 -1.414 8.423 1.00 67.62 90 PRO A N 1
ATOM 696 C CA . PRO A 1 90 ? 4.939 -1.996 8.211 1.00 67.62 90 PRO A CA 1
ATOM 697 C C . PRO A 1 90 ? 4.841 -3.331 8.952 1.00 67.62 90 PRO A C 1
ATOM 699 O O . PRO A 1 90 ? 5.772 -4.138 8.925 1.00 67.62 90 PRO A O 1
ATOM 702 N N . LYS A 1 91 ? 3.721 -3.530 9.652 1.00 62.25 91 LYS A N 1
ATOM 703 C CA . LYS A 1 91 ? 3.402 -4.828 10.241 1.00 62.25 91 LYS A CA 1
ATOM 704 C C . LYS A 1 91 ? 3.124 -5.787 9.090 1.00 62.25 91 LYS A C 1
ATOM 706 O O . LYS A 1 91 ? 2.418 -5.415 8.156 1.00 62.25 91 LYS A O 1
ATOM 711 N N . GLU A 1 92 ? 3.722 -6.968 9.153 1.00 52.97 92 GLU A N 1
ATOM 712 C CA . GLU A 1 92 ? 3.389 -8.066 8.249 1.00 52.97 92 GLU A CA 1
ATOM 713 C C . GLU A 1 92 ? 1.893 -8.356 8.447 1.00 52.97 92 GLU A C 1
ATOM 715 O O . GLU A 1 92 ? 1.447 -8.516 9.588 1.00 52.97 92 GLU A O 1
ATOM 720 N N . GLY A 1 93 ? 1.126 -8.223 7.362 1.00 43.38 93 GLY A N 1
ATOM 721 C CA . GLY A 1 93 ? -0.322 -8.436 7.334 1.00 43.38 93 GLY A CA 1
ATOM 722 C C . GLY A 1 93 ? -0.666 -9.911 7.303 1.00 43.38 93 GLY A C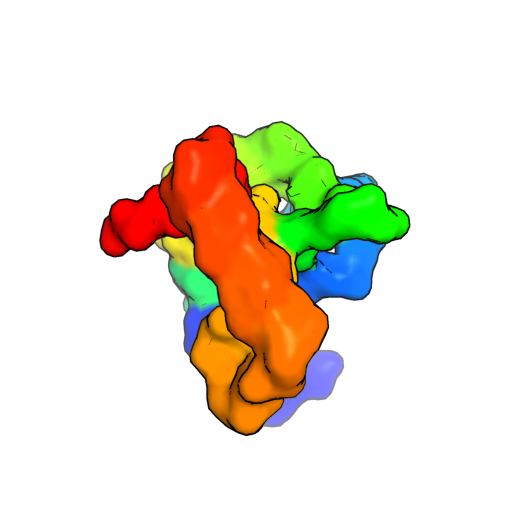 1
ATOM 723 O O . GLY A 1 93 ? 0.113 -10.668 6.681 1.00 43.38 93 GLY A O 1
#

Secondary structure (DSSP, 8-state):
--SS--SEEEE-S-HHHHHHHHHHHHHTT--EEEE-EETTEE---HHHHHHHHHTT-EEE-SS-GGGTSSSPPHHHHHHHHHHHHHT-SPPP-

pLDDT: mean 84.81, std 10.87, range [43.38, 96.62]

Foldseek 3Di:
DDPDQDQEEEDDDALVVLQVVLVVCLVSVHQEYEFEDDPVDGNADPNSVVSSVVSNRHYQRAYHCLLPDPPRDPVSVVVVVVCVVVVRGGDDD

Sequence (93 aa):
SIPEKPDAVVIVTKPEVTEQIVQQCADADIHYVWIHHSFMGNSSSEKAVQFCKEHNINVIANGCPMMFCAPVDFGHKCMRWIGKMTGKLPKEG

Radius of gyration: 13.59 Å; chains: 1; bounding box: 37×22×38 Å